Protein AF-A0A3M2ZF30-F1 (afdb_monomer_lite)

Sequence (43 aa):
MVSSWRVQQAAQNIRAGAVIAYPTEAVWGLGCDPWDEEAVYRL

Organism: Pseudomonas syringae pv. maculicola (NCBI:txid59511)

Secondary structure (DSSP, 8-state):
---HHHHHHHHHHHHTT--EEEE-SSSEEEE--TT-HHHHHH-

Foldseek 3Di:
DDDPVVVVVVVVCLVVLDWDWDDDPPDIDIDHDPPPPVSVVVD

pLDDT: mean 95.68, std 6.27, range [64.56, 98.56]

InterPro domains:
  IPR006070 Threonylcarbamoyl-AMP synthase-like domain [PF01300] (13-43)
  IPR017945 DHBP synthase RibB-like alpha/beta domain superfamily [SSF55821] (4-43)

Structure (mmCIF, N/CA/C/O backbone):
data_AF-A0A3M2ZF30-F1
#
_entry.id   AF-A0A3M2ZF30-F1
#
loop_
_atom_site.group_PDB
_atom_site.id
_atom_site.type_symbol
_atom_site.label_atom_id
_atom_site.label_alt_id
_atom_site.label_comp_id
_atom_site.label_asym_id
_atom_site.label_entity_id
_atom_site.label_seq_id
_atom_site.pdbx_PDB_ins_code
_atom_site.Cartn_x
_atom_site.Cartn_y
_atom_site.Cartn_z
_atom_site.occupancy
_atom_site.B_iso_or_equiv
_atom_site.auth_seq_id
_atom_site.auth_comp_id
_atom_site.auth_asym_id
_atom_site.auth_atom_id
_atom_site.pdbx_PDB_model_num
ATOM 1 N N . MET A 1 1 ? 1.724 -14.038 -17.140 1.00 64.56 1 MET A N 1
ATOM 2 C CA . MET A 1 1 ? 0.712 -12.959 -17.087 1.00 64.56 1 MET A CA 1
ATOM 3 C C . MET A 1 1 ? -0.093 -13.161 -15.807 1.00 64.56 1 MET A C 1
ATOM 5 O O . MET A 1 1 ? -0.606 -14.259 -15.624 1.00 64.56 1 MET A O 1
ATOM 9 N N . VAL A 1 2 ? -0.113 -12.204 -14.872 1.00 74.75 2 VAL A N 1
ATOM 10 C CA . VAL A 1 2 ? -0.901 -12.357 -13.630 1.00 74.75 2 VAL A CA 1
ATOM 11 C C . VAL A 1 2 ? -2.382 -12.305 -13.996 1.00 74.75 2 VAL A C 1
ATOM 13 O O . VAL A 1 2 ? -2.803 -11.430 -14.747 1.00 74.75 2 VAL A O 1
ATOM 16 N N . SER A 1 3 ? -3.171 -13.260 -13.508 1.00 87.06 3 SER A N 1
ATOM 17 C CA . SER A 1 3 ? -4.608 -13.295 -13.771 1.00 87.06 3 SER A CA 1
ATOM 18 C C . SER A 1 3 ? -5.299 -12.083 -13.142 1.00 87.06 3 SER A C 1
ATOM 20 O O . SER A 1 3 ? -5.091 -11.809 -11.957 1.00 87.06 3 SER A O 1
ATOM 22 N N . SER A 1 4 ? -6.160 -11.405 -13.902 1.00 89.88 4 SER A N 1
ATOM 23 C CA . SER A 1 4 ? -6.893 -10.204 -13.466 1.00 89.88 4 SER A CA 1
ATOM 24 C C . SER A 1 4 ? -7.606 -10.385 -12.121 1.00 89.88 4 SER A C 1
ATOM 26 O O . SER A 1 4 ? -7.558 -9.491 -11.279 1.00 89.88 4 SER A O 1
ATOM 28 N N . TRP A 1 5 ? -8.171 -11.570 -11.868 1.00 94.69 5 TRP A N 1
ATOM 29 C CA . TRP A 1 5 ? -8.863 -11.875 -10.612 1.00 94.69 5 TRP A CA 1
ATOM 30 C C . TRP A 1 5 ? -7.954 -11.793 -9.374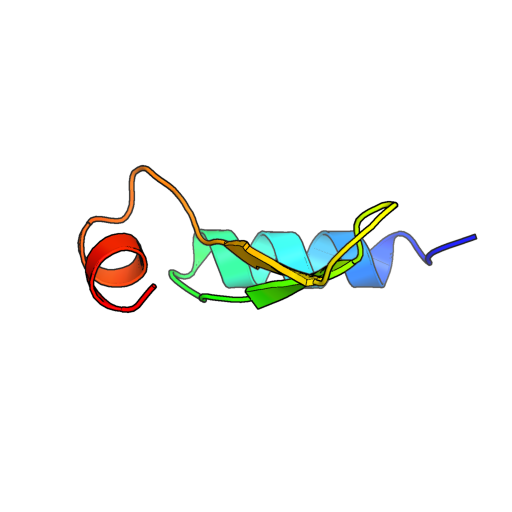 1.00 94.69 5 TRP A C 1
ATOM 32 O O . TRP A 1 5 ? -8.403 -11.353 -8.320 1.00 94.69 5 TRP A O 1
ATOM 42 N N . ARG A 1 6 ? -6.664 -12.153 -9.485 1.00 93.88 6 ARG A N 1
ATOM 43 C CA . ARG A 1 6 ? -5.714 -12.101 -8.352 1.00 93.88 6 ARG A CA 1
ATOM 44 C C . ARG A 1 6 ? -5.408 -10.665 -7.962 1.00 93.88 6 ARG A C 1
ATOM 46 O O . ARG A 1 6 ? -5.359 -10.346 -6.779 1.00 93.88 6 ARG A O 1
ATOM 53 N N . VAL A 1 7 ? -5.239 -9.800 -8.961 1.00 94.50 7 VAL A N 1
ATOM 54 C CA . VAL A 1 7 ? -5.018 -8.366 -8.744 1.00 94.50 7 VAL A CA 1
ATOM 55 C C . VAL A 1 7 ? -6.262 -7.730 -8.130 1.00 94.50 7 VAL A C 1
ATOM 57 O O . VAL A 1 7 ? -6.155 -6.969 -7.174 1.00 94.50 7 VAL A O 1
ATOM 60 N N . GLN A 1 8 ? -7.452 -8.085 -8.623 1.00 96.44 8 GLN A N 1
ATOM 61 C CA . GLN A 1 8 ? -8.714 -7.598 -8.063 1.00 96.44 8 GLN A CA 1
ATOM 62 C C . GLN A 1 8 ? -8.909 -8.035 -6.608 1.00 96.44 8 GLN A C 1
ATOM 64 O O . GLN A 1 8 ? -9.292 -7.206 -5.785 1.00 96.44 8 GLN A O 1
ATOM 69 N N . GLN A 1 9 ? -8.601 -9.292 -6.276 1.00 96.50 9 GLN A N 1
ATOM 70 C CA . GLN A 1 9 ? -8.664 -9.791 -4.903 1.00 96.50 9 GLN A CA 1
ATOM 71 C C . GLN A 1 9 ? -7.676 -9.054 -3.987 1.00 96.50 9 GLN A C 1
ATOM 73 O O . GLN A 1 9 ? -8.062 -8.606 -2.911 1.00 96.50 9 GLN A O 1
ATOM 78 N N . ALA A 1 10 ? -6.423 -8.867 -4.416 1.00 96.56 10 ALA A N 1
ATOM 79 C CA . ALA A 1 10 ? -5.445 -8.097 -3.647 1.00 96.56 10 ALA A CA 1
ATOM 80 C C . ALA A 1 10 ? -5.928 -6.658 -3.407 1.00 96.56 10 ALA A C 1
ATOM 82 O O . ALA A 1 10 ? -5.874 -6.169 -2.284 1.00 96.56 10 ALA A O 1
ATOM 83 N N . ALA A 1 11 ? -6.488 -6.009 -4.430 1.00 96.75 11 ALA A N 1
ATOM 84 C CA . ALA A 1 11 ? -7.032 -4.663 -4.306 1.00 96.75 11 ALA A CA 1
ATOM 85 C C . ALA A 1 11 ? -8.240 -4.590 -3.352 1.00 96.75 11 ALA A C 1
ATOM 87 O O . ALA A 1 11 ? -8.405 -3.592 -2.656 1.00 96.75 11 ALA A O 1
ATOM 88 N N . GLN A 1 12 ? -9.089 -5.624 -3.310 1.00 98.06 12 GLN A N 1
ATOM 89 C CA . GLN A 1 12 ? -10.181 -5.713 -2.332 1.00 98.06 12 GLN A CA 1
ATOM 90 C C . GLN A 1 12 ? -9.643 -5.840 -0.906 1.00 98.06 12 GLN A C 1
ATOM 92 O O . GLN A 1 12 ? -10.125 -5.136 -0.028 1.00 98.06 12 GLN A O 1
ATOM 97 N N . ASN A 1 13 ? -8.615 -6.665 -0.696 1.00 98.12 13 ASN A N 1
ATOM 98 C CA . ASN A 1 13 ? -7.987 -6.825 0.613 1.00 98.12 13 ASN A CA 1
ATOM 99 C C . ASN A 1 13 ? -7.315 -5.531 1.091 1.00 98.12 13 ASN A C 1
ATOM 101 O O . ASN A 1 13 ? -7.519 -5.143 2.235 1.00 98.12 13 ASN A O 1
ATOM 105 N N . ILE A 1 14 ? -6.568 -4.834 0.224 1.00 98.31 14 ILE A N 1
ATOM 106 C CA . ILE A 1 14 ? -5.934 -3.547 0.567 1.00 98.31 14 ILE A CA 1
ATOM 107 C C . ILE A 1 14 ? -6.993 -2.530 1.012 1.00 98.31 14 ILE A C 1
ATOM 109 O O . ILE A 1 14 ? -6.855 -1.941 2.076 1.00 98.31 14 ILE A O 1
ATOM 113 N N . ARG A 1 15 ? -8.092 -2.388 0.253 1.00 98.06 15 ARG A N 1
ATOM 114 C CA . ARG A 1 15 ? -9.215 -1.497 0.612 1.00 98.06 15 ARG A CA 1
ATOM 115 C C . ARG A 1 15 ? -9.954 -1.905 1.891 1.00 98.06 15 ARG A C 1
ATOM 117 O O . ARG A 1 15 ? -10.697 -1.099 2.433 1.00 98.06 15 ARG A O 1
ATOM 124 N N . ALA A 1 16 ? -9.802 -3.150 2.336 1.00 98.25 16 ALA A N 1
ATOM 125 C CA . ALA A 1 16 ? -10.338 -3.649 3.600 1.00 98.25 16 ALA A CA 1
ATOM 126 C C . ALA A 1 16 ? -9.322 -3.532 4.756 1.00 98.25 16 ALA A C 1
ATOM 128 O O . ALA A 1 16 ? -9.490 -4.188 5.782 1.00 98.25 16 ALA A O 1
ATOM 129 N N . GLY A 1 17 ? -8.251 -2.753 4.573 1.00 98.25 17 GLY A N 1
ATOM 130 C CA . GLY A 1 17 ? -7.220 -2.521 5.581 1.00 98.25 17 GLY A CA 1
ATOM 131 C C . GLY A 1 17 ? -6.187 -3.644 5.687 1.00 98.25 17 GLY A C 1
ATOM 132 O O . GLY A 1 17 ? -5.596 -3.843 6.745 1.00 98.25 17 GLY A O 1
ATOM 133 N N . ALA A 1 18 ? -5.960 -4.449 4.647 1.00 98.38 18 ALA A N 1
ATOM 134 C CA . ALA A 1 18 ? -4.893 -5.450 4.681 1.00 98.38 18 ALA A CA 1
ATOM 135 C C . ALA A 1 18 ? -3.512 -4.837 4.389 1.00 98.38 18 ALA A C 1
ATOM 137 O O . ALA A 1 18 ? -3.363 -4.004 3.495 1.00 98.38 18 ALA A O 1
ATOM 138 N N . VAL A 1 19 ? -2.487 -5.357 5.069 1.00 98.25 19 VAL A N 1
ATOM 139 C CA . VAL A 1 19 ? -1.081 -5.233 4.661 1.00 98.25 19 VAL A CA 1
ATOM 140 C C . VAL A 1 19 ? -0.728 -6.439 3.791 1.00 98.25 19 VAL A C 1
ATOM 142 O O . VAL A 1 19 ? -1.001 -7.580 4.167 1.00 98.25 19 VAL A O 1
ATOM 145 N N . ILE A 1 20 ? -0.131 -6.207 2.623 1.00 97.75 20 ILE A N 1
ATOM 146 C CA . ILE A 1 20 ? 0.245 -7.264 1.679 1.00 97.75 20 ILE A CA 1
ATOM 147 C C . ILE A 1 20 ? 1.732 -7.217 1.334 1.00 97.75 20 ILE A C 1
ATOM 149 O O . ILE A 1 20 ? 2.338 -6.150 1.311 1.00 97.75 20 ILE A O 1
ATOM 153 N N . ALA A 1 21 ? 2.293 -8.373 0.980 1.00 97.56 21 ALA A N 1
ATOM 154 C CA . ALA A 1 21 ? 3.590 -8.459 0.320 1.00 97.56 21 ALA A CA 1
ATOM 155 C C . ALA A 1 21 ? 3.419 -8.460 -1.206 1.00 97.56 21 ALA A C 1
ATOM 157 O O . ALA A 1 21 ? 2.543 -9.149 -1.737 1.00 97.56 21 ALA A O 1
ATOM 158 N N . TYR A 1 22 ? 4.273 -7.729 -1.920 1.00 95.56 22 TYR A N 1
ATOM 159 C CA . TYR A 1 22 ? 4.294 -7.694 -3.381 1.00 95.56 22 TYR A CA 1
ATOM 160 C C . TYR A 1 22 ? 5.732 -7.677 -3.920 1.00 95.56 22 TYR A C 1
ATOM 162 O O . TYR A 1 22 ? 6.619 -7.079 -3.309 1.00 95.56 22 TYR A O 1
ATOM 170 N N . PRO A 1 23 ? 6.000 -8.347 -5.052 1.00 95.44 23 PRO A N 1
ATOM 171 C CA . PRO A 1 23 ? 7.335 -8.367 -5.631 1.00 95.44 23 PRO A CA 1
ATOM 172 C C . PRO A 1 23 ? 7.650 -7.043 -6.341 1.00 95.44 23 PRO A C 1
ATOM 174 O O . PRO A 1 23 ? 6.779 -6.441 -6.972 1.00 95.44 23 PRO A O 1
ATOM 177 N N . THR A 1 24 ? 8.916 -6.637 -6.295 1.00 95.50 24 THR A N 1
ATOM 178 C CA . THR A 1 24 ? 9.504 -5.593 -7.151 1.00 95.50 24 THR A CA 1
ATOM 179 C C . THR A 1 24 ? 10.717 -6.164 -7.892 1.00 95.50 24 THR A C 1
ATOM 181 O O . THR A 1 24 ? 11.012 -7.353 -7.777 1.00 95.50 24 THR A O 1
ATOM 184 N N . GLU A 1 25 ? 11.425 -5.345 -8.671 1.00 98.00 25 GLU A N 1
ATOM 185 C CA . GLU A 1 25 ? 12.604 -5.789 -9.428 1.00 98.00 25 GLU A CA 1
ATOM 186 C C . GLU A 1 25 ? 13.786 -6.234 -8.550 1.00 98.00 25 GLU A C 1
ATOM 188 O O . GLU A 1 25 ? 14.571 -7.078 -8.976 1.00 98.00 25 GLU A O 1
ATOM 193 N N . ALA A 1 26 ? 13.901 -5.701 -7.328 1.00 97.19 26 ALA A N 1
ATOM 194 C CA . ALA A 1 26 ? 15.051 -5.931 -6.452 1.00 97.19 26 ALA A CA 1
ATOM 195 C C . ALA A 1 26 ? 14.684 -6.611 -5.126 1.00 97.19 26 ALA A C 1
ATOM 197 O O . ALA A 1 26 ? 15.466 -7.400 -4.597 1.00 97.19 26 ALA A O 1
ATOM 198 N N . VAL A 1 27 ? 13.509 -6.299 -4.573 1.00 97.56 27 VAL A N 1
ATOM 199 C CA . VAL A 1 27 ? 13.099 -6.738 -3.232 1.00 97.56 27 VAL A CA 1
ATOM 200 C C . 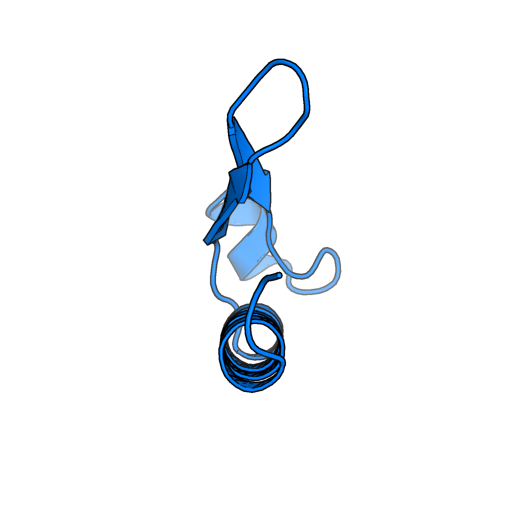VAL A 1 27 ? 11.608 -7.060 -3.169 1.00 97.56 27 VAL A C 1
ATOM 202 O O . VAL A 1 27 ? 10.827 -6.702 -4.052 1.00 97.56 27 VAL A O 1
ATOM 205 N N . TRP A 1 28 ? 11.189 -7.712 -2.091 1.00 97.56 28 TRP A N 1
ATOM 206 C CA . TRP A 1 28 ? 9.782 -7.730 -1.705 1.00 97.56 28 TRP A CA 1
ATOM 207 C C . TRP A 1 28 ? 9.423 -6.421 -1.001 1.00 97.56 28 TRP A C 1
ATOM 209 O O . TRP A 1 28 ? 10.136 -5.994 -0.097 1.00 97.56 28 TRP A O 1
ATOM 219 N N . GLY A 1 29 ? 8.324 -5.799 -1.419 1.00 97.69 29 GLY A N 1
ATOM 220 C CA . GLY A 1 29 ? 7.706 -4.676 -0.725 1.00 97.69 29 GLY A CA 1
ATOM 221 C C . GLY A 1 29 ? 6.562 -5.151 0.163 1.00 97.69 29 GLY A C 1
ATOM 222 O O . GLY A 1 29 ? 5.866 -6.110 -0.175 1.00 97.69 29 GLY A O 1
ATOM 223 N N . LEU A 1 30 ? 6.356 -4.464 1.283 1.00 98.12 30 LEU A N 1
ATOM 224 C CA . LEU A 1 30 ? 5.114 -4.522 2.047 1.00 98.12 30 LEU A CA 1
ATOM 225 C C . LEU A 1 30 ? 4.313 -3.246 1.758 1.00 98.12 30 LEU A C 1
ATOM 227 O O . LEU A 1 30 ? 4.897 -2.181 1.555 1.00 98.12 30 LEU A O 1
ATOM 231 N N . GLY A 1 31 ? 2.986 -3.336 1.690 1.00 97.88 31 GLY A N 1
ATOM 232 C CA . GLY A 1 31 ? 2.143 -2.169 1.425 1.00 97.88 31 GLY A CA 1
ATOM 233 C C . GLY A 1 31 ? 0.701 -2.341 1.870 1.00 97.88 31 GLY A C 1
ATOM 234 O O . GLY A 1 31 ? 0.208 -3.459 2.010 1.00 97.88 31 GLY A O 1
ATOM 235 N N . CYS A 1 32 ? 0.038 -1.210 2.075 1.00 98.50 32 CYS A N 1
ATOM 236 C CA . CYS A 1 32 ? -1.352 -1.091 2.502 1.00 98.50 32 CYS A CA 1
ATOM 237 C C . CYS A 1 32 ? -2.015 0.127 1.831 1.00 98.50 32 CYS A C 1
ATOM 239 O O . CYS A 1 32 ? -1.402 0.770 0.974 1.00 98.50 32 CYS A O 1
ATOM 241 N N . ASP A 1 33 ? -3.265 0.425 2.191 1.00 98.31 33 ASP A N 1
ATOM 242 C CA . ASP A 1 33 ? -3.918 1.682 1.824 1.00 98.31 33 ASP A CA 1
ATOM 243 C C . ASP A 1 33 ? -3.296 2.832 2.645 1.00 98.31 33 ASP A C 1
ATOM 245 O O . ASP A 1 33 ? -3.403 2.815 3.871 1.00 98.31 33 ASP A O 1
ATOM 249 N N . PRO A 1 34 ? -2.643 3.831 2.020 1.00 98.00 34 PRO A N 1
ATOM 250 C CA . PRO A 1 34 ? -1.968 4.902 2.752 1.00 98.00 34 PRO A CA 1
ATOM 251 C C . PRO A 1 34 ? -2.929 5.860 3.474 1.00 98.00 34 PRO A C 1
ATOM 253 O O . PRO A 1 34 ? -2.467 6.688 4.257 1.00 98.00 34 PRO A O 1
ATOM 256 N N . TRP A 1 35 ? -4.238 5.785 3.205 1.00 98.38 35 TRP A N 1
ATOM 257 C CA . TRP A 1 35 ? -5.264 6.560 3.907 1.00 98.38 35 TRP A CA 1
ATOM 258 C C . TRP A 1 35 ? -5.929 5.789 5.058 1.00 98.38 35 TRP A C 1
ATOM 260 O O . TRP A 1 35 ? -6.718 6.379 5.796 1.00 98.38 35 TRP A O 1
ATOM 270 N N . ASP A 1 36 ? -5.609 4.505 5.242 1.00 98.44 36 ASP A N 1
ATOM 271 C CA . ASP A 1 36 ? -6.009 3.715 6.409 1.00 98.44 3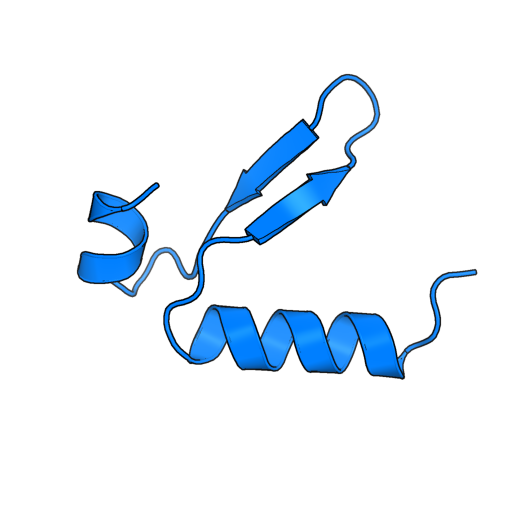6 ASP A CA 1
ATOM 272 C C . ASP A 1 36 ? -4.900 3.781 7.471 1.00 98.44 36 ASP A C 1
ATOM 274 O O . ASP A 1 36 ? -3.890 3.078 7.402 1.00 98.44 36 ASP A O 1
ATOM 278 N N . GLU A 1 37 ? -5.087 4.653 8.464 1.00 98.56 37 GLU A N 1
ATOM 279 C CA . GLU A 1 37 ? -4.111 4.886 9.534 1.00 98.56 37 GLU A CA 1
ATOM 280 C C . GLU A 1 37 ? -3.768 3.604 10.317 1.00 98.56 37 GLU A C 1
ATOM 282 O O . GLU A 1 37 ? -2.609 3.387 10.672 1.00 98.56 37 GLU A O 1
ATOM 287 N N . GLU A 1 38 ? -4.739 2.711 10.539 1.00 98.56 38 GLU A N 1
ATOM 288 C CA . GLU A 1 38 ? -4.511 1.450 11.252 1.00 98.56 38 GLU A CA 1
ATOM 289 C C . GLU A 1 38 ? -3.683 0.474 10.407 1.00 98.56 38 GLU A C 1
ATOM 291 O O . GLU A 1 38 ? -2.831 -0.254 10.927 1.00 98.56 38 GLU A O 1
ATOM 296 N N . ALA A 1 39 ? -3.929 0.424 9.098 1.00 98.50 39 ALA A N 1
ATOM 2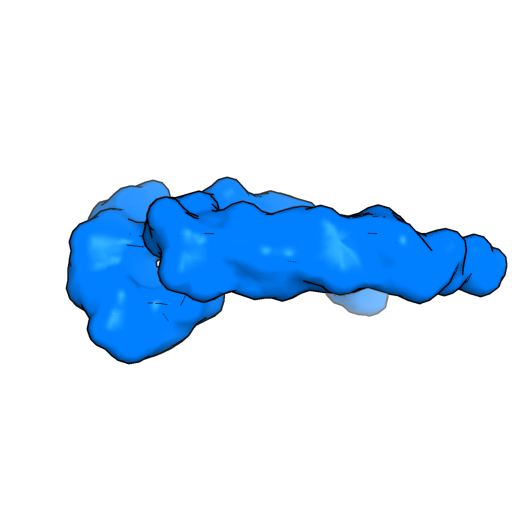97 C CA . ALA A 1 39 ? -3.137 -0.397 8.190 1.00 98.50 39 ALA A CA 1
ATOM 298 C C . ALA A 1 39 ? -1.698 0.119 8.063 1.00 98.50 39 ALA A C 1
ATOM 300 O O . ALA A 1 39 ? -0.771 -0.692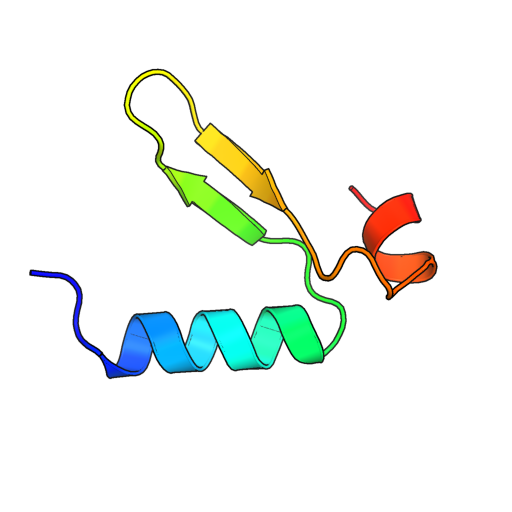 8.066 1.00 98.50 39 ALA A O 1
ATOM 301 N N . VAL A 1 40 ? -1.506 1.442 8.038 1.00 98.44 40 VAL A N 1
ATOM 302 C CA . VAL A 1 40 ? -0.176 2.070 8.064 1.00 98.44 40 VAL A CA 1
ATOM 303 C C . VAL A 1 40 ? 0.551 1.765 9.371 1.00 98.44 40 VAL A C 1
ATOM 305 O O . VAL A 1 40 ? 1.735 1.456 9.341 1.00 98.44 40 VAL A O 1
ATOM 308 N N . TYR A 1 41 ? -0.137 1.789 10.515 1.00 98.44 41 TYR A N 1
ATOM 309 C CA . TYR A 1 41 ? 0.482 1.473 11.806 1.00 98.44 41 TYR A CA 1
ATOM 310 C C . TYR A 1 41 ? 0.927 0.004 11.929 1.00 98.44 41 TYR A C 1
ATOM 312 O O . TYR A 1 41 ? 1.861 -0.305 12.667 1.00 98.44 41 TYR A O 1
ATOM 320 N N . ARG A 1 42 ? 0.259 -0.918 11.223 1.00 97.50 42 ARG A N 1
ATOM 321 C CA . ARG A 1 42 ? 0.618 -2.349 11.181 1.00 97.50 42 ARG A CA 1
ATOM 322 C C . ARG A 1 42 ? 1.749 -2.679 10.202 1.00 97.50 42 ARG A C 1
ATOM 324 O O . ARG A 1 42 ? 2.241 -3.808 10.253 1.00 97.50 42 ARG A O 1
ATOM 331 N N . LEU A 1 43 ? 2.080 -1.761 9.292 1.00 95.44 43 LEU A N 1
ATOM 332 C CA . LEU A 1 43 ? 3.075 -1.938 8.231 1.00 95.44 43 LEU A CA 1
ATOM 333 C C . LEU A 1 43 ? 4.504 -1.746 8.756 1.00 95.44 43 LEU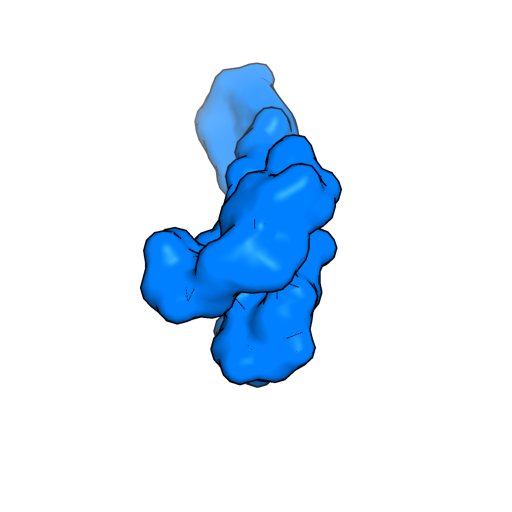 A C 1
ATOM 335 O O . LEU A 1 43 ? 5.354 -2.589 8.388 1.00 95.44 43 LEU A O 1
#

Radius of gyration: 11.07 Å; chains: 1; bounding box: 25×20×29 Å